Protein AF-A0A916EG35-F1 (afdb_monomer)

Organism: NCBI:txid588596

Structure (mmCIF, N/CA/C/O backbone):
data_AF-A0A916EG35-F1
#
_entry.id   AF-A0A916EG35-F1
#
loop_
_atom_site.group_PDB
_atom_site.id
_atom_site.type_symbol
_atom_site.label_atom_id
_atom_site.label_alt_id
_atom_site.label_comp_id
_atom_site.label_asym_id
_atom_site.label_entity_id
_atom_site.label_seq_id
_atom_site.pdbx_PDB_ins_code
_atom_site.Cartn_x
_atom_site.Cartn_y
_atom_site.Cartn_z
_atom_site.occupancy
_atom_site.B_iso_or_equiv
_atom_site.auth_seq_id
_atom_site.auth_comp_id
_atom_site.auth_asym_id
_atom_site.auth_atom_id
_atom_site.pdbx_PDB_model_num
ATOM 1 N N . MET A 1 1 ? -7.681 -18.665 -16.371 1.00 57.69 1 MET A N 1
ATOM 2 C CA . MET A 1 1 ? -7.381 -17.432 -15.611 1.00 57.69 1 MET A CA 1
ATOM 3 C C . MET A 1 1 ? -6.174 -17.702 -14.728 1.00 57.69 1 MET A C 1
ATOM 5 O O . MET A 1 1 ? -6.196 -18.692 -14.006 1.00 57.69 1 MET A O 1
ATOM 9 N N . LYS A 1 2 ? -5.114 -16.894 -14.824 1.00 66.50 2 LYS A N 1
ATOM 10 C CA . LYS A 1 2 ? -3.965 -16.971 -13.906 1.00 66.50 2 LYS A CA 1
ATOM 11 C C . LYS A 1 2 ? -3.986 -15.749 -12.989 1.00 66.50 2 LYS A C 1
ATOM 13 O O . LYS A 1 2 ? -4.210 -14.638 -13.467 1.00 66.50 2 LYS A O 1
ATOM 18 N N . ILE A 1 3 ? -3.797 -15.979 -11.693 1.00 61.78 3 ILE A N 1
ATOM 19 C CA . ILE A 1 3 ? -3.806 -14.949 -10.649 1.00 61.78 3 ILE A CA 1
ATOM 20 C C . ILE A 1 3 ? -2.442 -14.976 -9.973 1.00 61.78 3 ILE A C 1
ATOM 22 O O . ILE A 1 3 ? -1.968 -16.046 -9.590 1.00 61.78 3 ILE A O 1
ATOM 26 N N . TYR A 1 4 ? -1.830 -13.806 -9.826 1.00 65.25 4 TYR A N 1
ATOM 27 C CA . TYR A 1 4 ? -0.558 -13.640 -9.134 1.00 65.25 4 TYR A CA 1
ATOM 28 C C . TYR A 1 4 ? -0.726 -12.621 -8.006 1.00 65.25 4 TYR A C 1
ATOM 30 O O . TYR A 1 4 ? -1.366 -11.582 -8.180 1.00 65.25 4 TYR A O 1
ATOM 38 N N . THR A 1 5 ? -0.143 -12.916 -6.849 1.00 52.75 5 THR A N 1
ATOM 39 C CA . THR A 1 5 ? -0.113 -12.021 -5.685 1.00 52.75 5 THR A CA 1
ATOM 40 C C . THR A 1 5 ? 1.337 -11.658 -5.380 1.00 52.75 5 THR A C 1
ATOM 42 O O . THR A 1 5 ? 2.175 -12.553 -5.263 1.00 52.75 5 THR A O 1
ATOM 45 N N . SER A 1 6 ? 1.640 -10.361 -5.277 1.00 53.41 6 SER A N 1
ATOM 46 C CA . SER A 1 6 ? 2.985 -9.867 -4.932 1.00 53.41 6 SER A CA 1
ATOM 47 C C . SER A 1 6 ? 3.280 -10.023 -3.429 1.00 53.41 6 SER A C 1
ATOM 49 O O . SER A 1 6 ? 2.430 -10.512 -2.678 1.00 53.41 6 SER A O 1
ATOM 51 N N . ILE A 1 7 ? 4.486 -9.617 -3.000 1.00 46.72 7 ILE A N 1
ATOM 52 C CA . ILE A 1 7 ? 5.030 -9.672 -1.627 1.00 46.72 7 ILE A CA 1
ATOM 53 C C . ILE A 1 7 ? 3.910 -9.460 -0.599 1.00 46.72 7 ILE A C 1
ATOM 55 O O . ILE A 1 7 ? 3.372 -8.366 -0.475 1.00 46.72 7 ILE A O 1
ATOM 59 N N . LYS A 1 8 ? 3.528 -10.554 0.071 1.00 55.31 8 LYS A N 1
ATOM 60 C CA . LYS A 1 8 ? 2.465 -10.658 1.086 1.00 55.31 8 LYS A CA 1
ATOM 61 C C . LYS A 1 8 ? 1.311 -9.652 0.926 1.00 55.31 8 LYS A C 1
ATOM 63 O O . LYS A 1 8 ? 1.018 -8.888 1.836 1.00 55.31 8 LYS A O 1
ATOM 68 N N . GLY A 1 9 ? 0.630 -9.699 -0.218 1.00 58.09 9 GLY A N 1
ATOM 69 C CA . GLY A 1 9 ? -0.731 -9.170 -0.336 1.00 58.09 9 GLY A CA 1
ATOM 70 C C . GLY A 1 9 ? -0.871 -7.695 -0.700 1.00 58.09 9 GLY A C 1
ATOM 71 O O . GLY A 1 9 ? -2.001 -7.243 -0.746 1.00 58.09 9 GLY A O 1
ATOM 72 N N . ILE A 1 10 ? 0.208 -6.971 -1.024 1.00 67.81 10 ILE A N 1
ATOM 73 C CA . ILE A 1 10 ? 0.158 -5.530 -1.375 1.00 67.81 10 ILE A CA 1
ATOM 74 C C . ILE A 1 10 ? -0.256 -5.221 -2.825 1.00 67.81 10 ILE A C 1
ATOM 76 O O . ILE A 1 10 ? -0.218 -4.065 -3.242 1.00 67.81 10 ILE A O 1
ATOM 80 N N . SER A 1 11 ? -0.505 -6.247 -3.644 1.00 71.56 11 SER A N 1
ATOM 81 C CA . SER A 1 11 ? -1.072 -6.109 -4.994 1.00 71.56 11 SER A CA 1
ATOM 82 C C . SER A 1 11 ? -1.574 -7.436 -5.549 1.00 71.56 11 SER A C 1
ATOM 84 O O . SER A 1 11 ? -0.988 -8.501 -5.311 1.00 71.56 11 SER A O 1
ATOM 86 N N . LYS A 1 12 ? -2.662 -7.354 -6.323 1.00 82.44 12 LYS A N 1
ATOM 87 C CA . LYS A 1 12 ? -3.259 -8.466 -7.068 1.00 82.44 12 LYS A CA 1
ATOM 88 C C . LYS A 1 12 ? -3.131 -8.204 -8.567 1.00 82.44 12 LYS A C 1
ATOM 90 O O . LYS A 1 12 ? -3.538 -7.143 -9.044 1.00 82.44 12 LYS A O 1
ATOM 95 N N . LEU A 1 13 ? -2.597 -9.184 -9.295 1.00 83.44 13 LEU A N 1
ATOM 96 C CA . LEU A 1 13 ? -2.467 -9.163 -10.750 1.00 83.44 13 LEU A CA 1
ATOM 97 C C . LEU A 1 13 ? -3.320 -10.276 -11.376 1.00 83.44 13 LEU A C 1
ATOM 99 O O . LEU A 1 13 ? -3.251 -11.435 -10.954 1.00 83.44 13 LEU A O 1
ATOM 103 N N . GLU A 1 14 ? -4.097 -9.937 -12.401 1.00 87.94 14 GLU A N 1
ATOM 104 C CA . GLU A 1 14 ? -4.940 -10.865 -13.155 1.00 87.94 14 GLU A CA 1
ATOM 105 C C . GLU A 1 14 ? -4.658 -10.779 -14.654 1.00 87.94 14 GLU A C 1
ATOM 107 O O . GLU A 1 14 ? -4.503 -9.692 -15.216 1.00 87.94 14 GLU A O 1
ATOM 112 N N . TRP A 1 15 ? -4.647 -11.949 -15.297 1.00 87.25 15 TRP A N 1
ATOM 113 C CA . TRP A 1 15 ? -4.583 -12.074 -16.752 1.00 87.25 15 TRP A CA 1
ATOM 114 C C . TR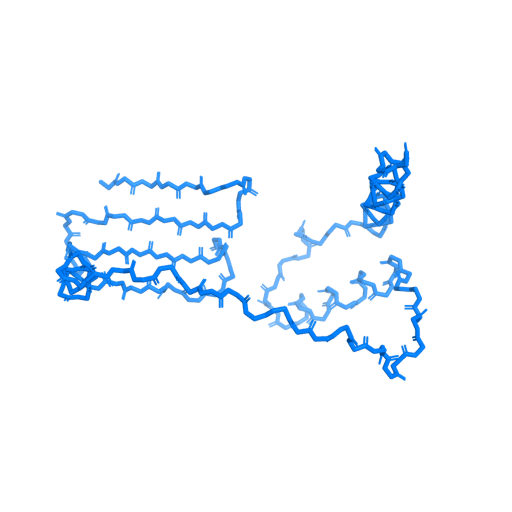P A 1 15 ? -5.759 -12.917 -17.266 1.00 87.25 15 TRP A C 1
ATOM 116 O O . TRP A 1 15 ? -5.703 -14.158 -17.234 1.00 87.25 15 TRP A O 1
ATOM 126 N N . PRO A 1 16 ? -6.865 -12.276 -17.676 1.00 84.94 16 PRO A N 1
ATOM 127 C CA . PRO A 1 16 ? -7.982 -12.951 -18.321 1.00 84.94 16 PRO A CA 1
ATOM 128 C C . PRO A 1 16 ? -7.560 -13.460 -19.705 1.00 84.94 16 PRO A C 1
ATOM 130 O O . PRO A 1 16 ? -6.775 -12.822 -20.398 1.00 84.94 16 PRO A O 1
ATOM 133 N N . CYS A 1 17 ? -8.073 -14.625 -20.098 1.00 80.38 17 CYS A N 1
ATOM 134 C CA . CYS A 1 17 ? -7.853 -15.195 -21.438 1.00 80.38 17 CYS A CA 1
ATOM 135 C C . CYS A 1 17 ? -9.163 -15.313 -22.236 1.00 80.38 17 CYS A C 1
ATOM 137 O O . CYS A 1 17 ? -9.196 -15.973 -23.269 1.00 80.38 17 CYS A O 1
ATOM 139 N N . GLN A 1 18 ? -10.265 -14.814 -21.664 1.00 80.69 18 GLN A N 1
ATOM 140 C CA . GLN A 1 18 ? -11.633 -14.887 -22.173 1.00 80.69 18 GLN A CA 1
ATOM 141 C C . GLN A 1 18 ? -12.445 -13.736 -21.550 1.00 80.69 18 GLN A C 1
ATOM 143 O O . GLN A 1 18 ? -12.169 -13.338 -20.414 1.00 80.69 18 GLN A O 1
ATOM 148 N N . GLY A 1 19 ? -13.465 -13.247 -22.262 1.00 85.75 19 GLY A N 1
ATOM 149 C CA . GLY A 1 19 ? -14.354 -12.167 -21.811 1.00 85.75 19 GLY A CA 1
ATOM 150 C C . GLY A 1 19 ? -13.924 -10.771 -22.276 1.00 85.75 19 GLY A C 1
ATOM 151 O O . GLY A 1 19 ? -13.039 -10.633 -23.113 1.00 85.75 19 GLY A O 1
ATOM 152 N N . GLU A 1 20 ? -14.558 -9.728 -21.732 1.00 86.62 20 GLU A N 1
ATOM 153 C CA . GLU A 1 20 ? -14.345 -8.321 -22.132 1.00 86.62 20 GLU A CA 1
ATOM 154 C C . GLU A 1 20 ? -12.903 -7.827 -21.910 1.00 86.62 20 GLU A C 1
ATOM 156 O O . GLU A 1 20 ? -12.418 -6.954 -22.622 1.00 86.62 20 GLU A O 1
ATOM 161 N N . TYR A 1 21 ? -12.191 -8.429 -20.955 1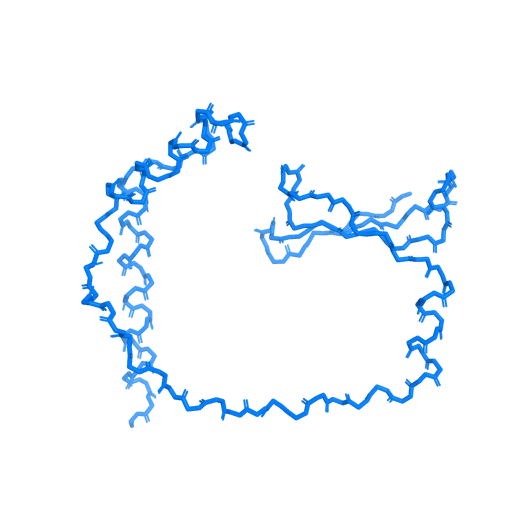.00 85.94 21 TYR A N 1
ATOM 162 C CA . TYR A 1 21 ? -10.804 -8.099 -20.623 1.00 85.94 21 TYR A CA 1
ATOM 163 C C . TYR A 1 21 ? -9.792 -9.099 -21.201 1.00 85.94 21 TYR A C 1
ATOM 165 O O . TYR A 1 21 ? -8.672 -9.204 -20.693 1.00 85.94 21 TYR A O 1
ATOM 173 N N . ASP A 1 22 ? -10.170 -9.868 -22.226 1.00 86.19 22 ASP A N 1
ATOM 174 C CA . ASP A 1 22 ? -9.227 -10.748 -22.915 1.00 86.19 22 ASP A CA 1
ATOM 175 C C . ASP A 1 22 ? -8.046 -9.947 -23.493 1.00 86.19 22 ASP A C 1
ATOM 177 O O . ASP A 1 22 ? -8.216 -8.904 -24.126 1.00 86.19 22 ASP A O 1
ATOM 181 N N . GLY A 1 23 ? -6.826 -10.407 -23.215 1.00 83.06 23 GLY A N 1
ATOM 182 C CA . GLY A 1 23 ? -5.600 -9.707 -23.604 1.00 83.06 23 GLY A CA 1
ATOM 183 C C . GLY A 1 23 ? -5.270 -8.452 -22.780 1.00 83.06 23 GLY A C 1
ATOM 184 O O . GLY A 1 23 ? -4.370 -7.701 -23.170 1.00 83.06 23 GLY A O 1
ATOM 185 N N . TYR A 1 24 ? -5.950 -8.203 -21.657 1.00 87.56 24 TYR A N 1
ATOM 186 C CA . TYR A 1 24 ? -5.596 -7.130 -20.722 1.00 87.56 24 TYR A CA 1
ATOM 187 C C . TYR A 1 24 ? -4.760 -7.649 -19.549 1.00 87.56 24 TYR A C 1
ATOM 189 O O . TYR A 1 24 ? -4.974 -8.750 -19.041 1.00 87.56 24 TYR A O 1
ATOM 197 N N . ILE A 1 25 ? -3.853 -6.802 -19.059 1.00 87.81 25 ILE A N 1
ATOM 198 C CA . ILE A 1 25 ? -3.251 -6.953 -17.729 1.00 87.81 25 ILE A CA 1
ATOM 199 C C . ILE A 1 25 ? -4.123 -6.181 -16.759 1.00 87.81 25 ILE A C 1
ATOM 201 O O . ILE A 1 25 ? -4.339 -4.986 -16.957 1.00 87.81 25 ILE A O 1
ATOM 205 N N . ARG A 1 26 ? -4.600 -6.823 -15.700 1.00 88.19 26 ARG A N 1
ATOM 206 C CA . ARG A 1 26 ? -5.357 -6.137 -14.654 1.00 88.19 26 ARG A CA 1
ATOM 207 C C . ARG A 1 26 ? -4.531 -6.125 -13.381 1.00 88.19 26 ARG A C 1
ATOM 209 O O . ARG A 1 26 ? -4.058 -7.174 -12.946 1.00 88.19 26 ARG A O 1
ATOM 216 N N . ALA A 1 27 ? -4.344 -4.954 -12.788 1.00 88.25 27 ALA A N 1
ATOM 217 C CA . ALA A 1 27 ? -3.610 -4.791 -11.538 1.00 88.25 27 ALA A CA 1
ATOM 218 C C . ALA A 1 27 ? -4.424 -3.970 -10.541 1.00 88.25 27 ALA A C 1
ATOM 220 O O . ALA A 1 27 ? -5.080 -3.000 -10.922 1.00 88.25 27 ALA A O 1
ATOM 221 N N . ARG A 1 28 ? -4.354 -4.326 -9.259 1.00 84.50 28 ARG A N 1
ATOM 222 C CA . ARG A 1 28 ? -4.919 -3.513 -8.174 1.00 84.50 28 ARG A CA 1
ATOM 223 C C . ARG A 1 28 ? -4.064 -3.570 -6.903 1.00 84.50 28 ARG A C 1
ATOM 225 O O . ARG A 1 28 ? -3.407 -4.594 -6.693 1.00 84.50 28 ARG A O 1
ATOM 232 N N . PRO A 1 29 ? -4.087 -2.520 -6.059 1.00 75.81 29 PRO A N 1
ATOM 233 C CA . PRO A 1 29 ? -3.308 -2.457 -4.821 1.00 75.81 29 PRO A CA 1
ATOM 234 C C . PRO A 1 29 ? -3.745 -3.486 -3.772 1.00 75.81 29 PRO A C 1
ATOM 236 O O . PRO A 1 29 ? -2.926 -4.260 -3.319 1.00 75.81 29 PRO A O 1
ATOM 239 N N . LEU A 1 30 ? -5.023 -3.591 -3.403 1.00 74.81 30 LEU A N 1
ATOM 240 C CA . LEU A 1 30 ? -5.496 -4.658 -2.497 1.00 74.81 30 LEU A CA 1
ATOM 241 C C . LEU A 1 30 ? -6.846 -5.177 -2.979 1.00 74.81 30 LEU A C 1
ATOM 243 O O . LEU A 1 30 ? -7.559 -4.454 -3.667 1.00 74.81 30 LEU A O 1
ATOM 247 N N . THR A 1 31 ? -7.232 -6.399 -2.597 1.00 65.12 31 THR A N 1
ATOM 248 C CA . THR A 1 31 ? -8.511 -7.042 -2.983 1.00 65.12 31 THR A CA 1
ATOM 249 C C . THR A 1 31 ? -9.763 -6.259 -2.549 1.00 65.12 31 THR A C 1
ATOM 251 O O . THR A 1 31 ? -10.836 -6.486 -3.112 1.00 65.12 31 THR A O 1
ATOM 254 N N . HIS A 1 32 ? -9.603 -5.254 -1.683 1.00 69.25 32 HIS A N 1
ATOM 255 C CA . HIS A 1 32 ? -10.656 -4.321 -1.261 1.00 69.25 32 HIS A CA 1
ATOM 256 C C . HIS A 1 32 ? -10.284 -2.836 -1.430 1.00 69.25 32 HIS A C 1
ATOM 258 O O . HIS A 1 32 ? -11.138 -1.983 -1.264 1.00 69.25 32 HIS A O 1
ATOM 264 N N . PHE A 1 33 ? -9.051 -2.515 -1.847 1.00 66.25 33 PHE A N 1
ATOM 265 C CA . PHE A 1 33 ? -8.578 -1.130 -1.960 1.00 66.25 33 PHE A CA 1
ATOM 266 C C . PHE A 1 33 ? -8.236 -0.760 -3.405 1.00 66.25 33 PHE A C 1
ATOM 268 O O . PHE A 1 33 ? -7.408 -1.423 -4.043 1.00 66.25 33 PHE A O 1
ATOM 275 N N . GLY A 1 34 ? -8.848 0.323 -3.887 1.00 71.06 34 GLY A N 1
ATOM 276 C CA . GLY A 1 34 ? -8.638 0.887 -5.219 1.00 71.06 34 GLY A CA 1
ATOM 277 C C . 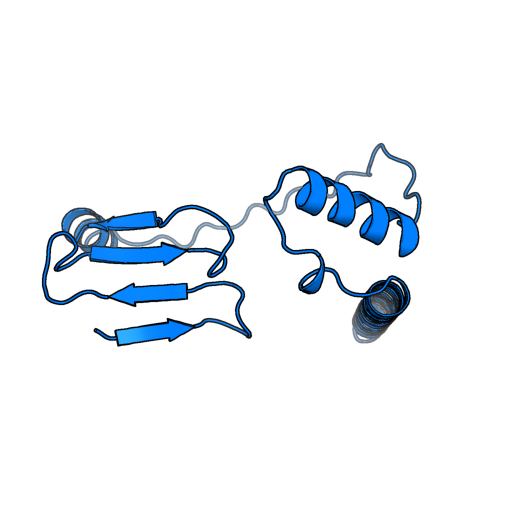GLY A 1 34 ? -9.307 0.111 -6.359 1.00 71.06 34 GLY A C 1
ATOM 278 O O . GLY A 1 34 ? -9.550 -1.098 -6.280 1.00 71.06 34 GLY A O 1
ATOM 279 N N . GLU A 1 35 ? -9.587 0.826 -7.449 1.00 84.38 35 GLU A N 1
ATOM 280 C CA . GLU A 1 35 ? -10.120 0.245 -8.682 1.00 84.38 35 GLU A CA 1
ATOM 281 C C . GLU A 1 35 ? -9.063 -0.569 -9.449 1.00 84.38 35 GLU A C 1
ATOM 283 O O . GLU A 1 35 ? -7.848 -0.432 -9.264 1.00 84.38 35 GLU A O 1
ATOM 288 N N . TRP A 1 36 ? -9.536 -1.438 -10.344 1.00 86.94 36 TRP A N 1
ATOM 289 C CA . TRP A 1 36 ? -8.666 -2.167 -11.261 1.00 86.94 36 TRP A CA 1
ATOM 290 C C . TRP A 1 36 ? -8.057 -1.225 -12.298 1.00 86.94 36 TRP A C 1
ATOM 292 O O . TRP A 1 36 ? -8.764 -0.627 -13.104 1.00 86.94 36 TRP A O 1
ATOM 302 N N . ASN A 1 37 ? -6.730 -1.197 -12.358 1.00 87.12 37 ASN A N 1
ATOM 303 C CA . ASN A 1 37 ? -6.013 -0.617 -13.483 1.00 87.12 37 ASN A CA 1
ATOM 304 C C . ASN A 1 37 ? -5.931 -1.665 -14.596 1.00 87.12 37 ASN A C 1
ATOM 306 O O . ASN A 1 37 ? -5.345 -2.734 -14.404 1.00 87.12 37 ASN A O 1
ATOM 310 N N . ASN A 1 38 ? -6.535 -1.365 -15.747 1.00 89.62 38 ASN A N 1
ATOM 311 C CA . ASN A 1 38 ? -6.582 -2.267 -16.896 1.00 89.62 38 ASN A CA 1
ATOM 312 C C . ASN A 1 38 ? -5.622 -1.772 -17.987 1.00 89.62 38 ASN A C 1
ATOM 314 O O . ASN A 1 38 ? -5.822 -0.710 -18.574 1.00 89.62 38 ASN A O 1
ATOM 318 N N . PHE A 1 39 ? -4.602 -2.563 -18.300 1.00 85.81 39 PHE A N 1
ATOM 319 C CA . PHE A 1 39 ? -3.634 -2.280 -19.355 1.00 85.81 39 PHE A CA 1
ATOM 320 C C . PHE A 1 39 ? -3.976 -3.111 -20.590 1.00 85.81 39 PHE A C 1
ATOM 322 O O . PHE A 1 39 ? -3.854 -4.336 -20.570 1.00 85.81 39 PHE A O 1
ATOM 329 N N . SER A 1 40 ? -4.411 -2.460 -21.671 1.00 84.31 40 SER A N 1
ATOM 330 C CA . SER A 1 40 ? -4.694 -3.157 -22.931 1.00 84.31 40 SER A CA 1
ATOM 331 C C . SER A 1 40 ? -3.411 -3.675 -23.582 1.00 84.31 40 SER A C 1
ATOM 333 O O . SER A 1 40 ? -2.343 -3.066 -23.465 1.00 84.31 40 SER A O 1
ATOM 335 N N . SER A 1 41 ? -3.533 -4.740 -24.377 1.00 77.31 41 SER A N 1
ATOM 336 C CA . SER A 1 41 ? -2.434 -5.248 -25.210 1.00 77.31 41 SER A CA 1
ATOM 337 C C . SER A 1 41 ? -1.759 -4.147 -26.041 1.00 77.31 41 SER A C 1
ATOM 339 O O . SER A 1 41 ? -0.536 -4.103 -26.128 1.00 77.31 41 SER A O 1
ATOM 341 N N . SER A 1 42 ? -2.520 -3.191 -26.586 1.00 76.94 42 SER A N 1
ATOM 342 C CA . SER A 1 42 ? -1.969 -2.071 -27.364 1.00 76.94 42 SER A CA 1
ATOM 343 C C . SER A 1 42 ? -1.098 -1.105 -26.548 1.00 76.94 42 SER A C 1
ATOM 345 O O . SER A 1 42 ? -0.186 -0.501 -27.112 1.00 76.94 42 SER A O 1
ATOM 347 N N . HIS A 1 43 ? -1.327 -0.964 -25.239 1.00 72.94 43 HIS A N 1
ATOM 348 C CA . HIS A 1 43 ? -0.450 -0.201 -24.345 1.00 72.94 43 HIS A CA 1
ATOM 349 C C . HIS A 1 43 ? 0.817 -0.986 -23.996 1.00 72.94 43 HIS A C 1
ATOM 351 O O . HIS A 1 43 ? 1.912 -0.427 -24.022 1.00 72.94 43 HIS A O 1
ATOM 357 N N . VAL A 1 44 ? 0.689 -2.289 -23.739 1.00 70.69 44 VAL A N 1
ATOM 358 C CA . VAL A 1 44 ? 1.819 -3.157 -23.365 1.00 70.69 44 VAL A CA 1
ATOM 359 C C . VAL A 1 44 ? 2.788 -3.347 -24.533 1.00 70.69 44 VAL A C 1
ATOM 361 O O . VAL A 1 44 ? 4.001 -3.251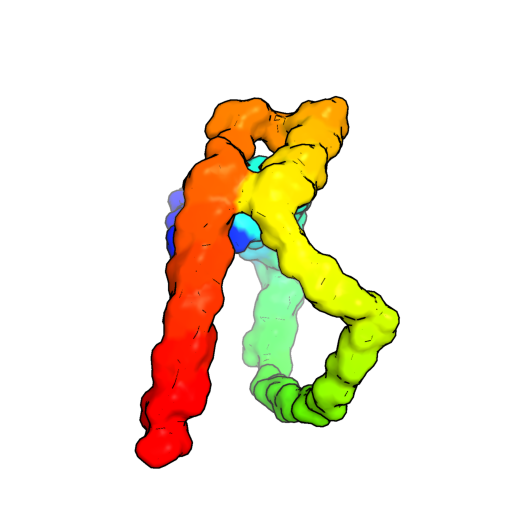 -24.359 1.00 70.69 44 VAL A O 1
ATOM 364 N N . VAL A 1 45 ? 2.268 -3.534 -25.748 1.00 72.12 45 VAL A N 1
ATOM 365 C CA . VAL A 1 45 ? 3.081 -3.675 -26.968 1.00 72.12 45 VAL A CA 1
ATOM 366 C C . VAL A 1 45 ? 3.925 -2.423 -27.228 1.00 72.12 45 VAL A C 1
ATOM 368 O O . VAL A 1 45 ? 5.071 -2.527 -27.666 1.00 72.12 45 VAL A O 1
ATOM 371 N N . LYS A 1 46 ? 3.408 -1.229 -26.912 1.00 73.56 46 LYS A N 1
ATOM 372 C CA . LYS A 1 46 ? 4.182 0.018 -27.019 1.00 73.56 46 LYS A CA 1
ATOM 373 C C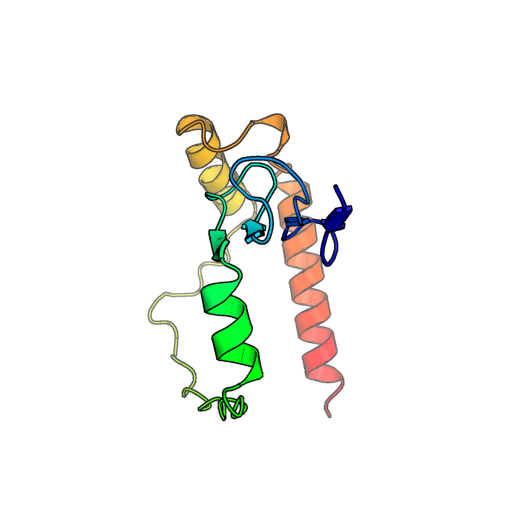 . LYS A 1 46 ? 5.366 0.045 -26.050 1.00 73.56 46 LYS A C 1
ATOM 375 O O . LYS A 1 46 ? 6.414 0.562 -26.423 1.00 73.56 46 LYS A O 1
ATOM 380 N N . LEU A 1 47 ? 5.240 -0.539 -24.855 1.00 69.69 47 LEU A N 1
ATOM 381 C CA . LEU A 1 47 ? 6.340 -0.621 -23.886 1.00 69.69 47 LEU A CA 1
ATOM 382 C C . LEU A 1 47 ? 7.477 -1.524 -24.376 1.00 69.69 47 LEU A C 1
ATOM 384 O O . LEU A 1 47 ? 8.634 -1.195 -24.153 1.00 69.69 47 LEU A O 1
ATOM 388 N N . TRP A 1 48 ? 7.165 -2.619 -25.078 1.00 65.81 48 TRP A N 1
ATOM 389 C CA . TRP A 1 48 ? 8.180 -3.550 -25.596 1.00 65.81 48 TRP A CA 1
ATOM 390 C C . TRP A 1 48 ? 8.984 -2.986 -26.768 1.00 65.81 48 TRP A C 1
ATOM 392 O O . TRP A 1 48 ? 10.176 -3.249 -26.895 1.00 65.81 48 TRP A O 1
ATOM 402 N N . ASN A 1 49 ? 8.327 -2.199 -27.621 1.00 72.00 49 ASN A N 1
ATOM 403 C CA . ASN A 1 49 ? 8.960 -1.592 -28.794 1.00 72.00 49 ASN A CA 1
ATOM 404 C C . ASN A 1 49 ? 9.677 -0.273 -28.475 1.00 72.00 49 ASN A C 1
ATOM 406 O O . ASN A 1 49 ? 10.389 0.266 -29.320 1.00 72.00 49 ASN A O 1
ATOM 410 N N . THR A 1 50 ? 9.488 0.259 -27.267 1.00 73.25 50 THR A N 1
ATOM 411 C CA . THR A 1 50 ? 10.173 1.465 -26.807 1.00 73.25 50 THR A CA 1
ATOM 412 C C . THR A 1 50 ? 11.395 1.047 -26.004 1.00 73.25 50 THR A C 1
ATOM 414 O O . THR A 1 50 ? 11.282 0.259 -25.071 1.00 73.25 50 THR A O 1
ATOM 417 N N . SER A 1 51 ? 12.575 1.587 -26.318 1.00 66.56 51 SER A N 1
ATOM 418 C CA . SER A 1 51 ? 13.743 1.415 -25.450 1.00 66.56 51 SER A CA 1
ATOM 419 C C . SER A 1 51 ? 13.445 2.029 -24.081 1.00 66.56 51 SER A C 1
ATOM 421 O O . SER A 1 51 ? 13.486 3.250 -23.917 1.00 66.56 51 SER A O 1
ATOM 423 N N . LEU A 1 52 ? 13.110 1.182 -23.106 1.00 66.81 52 LEU A N 1
ATOM 424 C CA . LEU A 1 52 ? 12.851 1.577 -21.727 1.00 66.81 52 LEU A CA 1
ATOM 425 C C . LEU A 1 52 ? 14.155 2.109 -21.135 1.00 66.81 52 LEU A C 1
ATOM 427 O O . LEU A 1 52 ? 15.020 1.351 -20.698 1.00 66.81 52 LEU A O 1
ATOM 431 N N . ARG A 1 53 ? 14.333 3.431 -21.155 1.00 69.25 53 ARG A N 1
ATOM 432 C CA . ARG A 1 53 ? 15.416 4.048 -20.398 1.00 69.25 53 ARG A CA 1
ATOM 433 C C . ARG A 1 53 ? 15.057 3.944 -18.928 1.00 69.25 53 ARG A C 1
ATOM 435 O O . ARG A 1 53 ? 14.008 4.434 -18.518 1.00 69.25 53 ARG A O 1
ATOM 442 N N . GLN A 1 54 ? 15.930 3.306 -18.153 1.00 65.81 54 GLN A N 1
ATOM 443 C CA . GLN A 1 54 ? 15.858 3.373 -16.702 1.00 65.81 54 GLN A CA 1
ATOM 444 C C . GLN A 1 54 ? 15.832 4.860 -16.322 1.00 65.81 54 GLN A C 1
ATOM 446 O O . GLN A 1 54 ? 16.762 5.582 -16.702 1.00 65.81 54 GLN A O 1
ATOM 451 N N . PRO A 1 55 ? 14.780 5.351 -15.641 1.00 64.31 55 PRO A N 1
ATOM 452 C CA . PRO A 1 55 ? 14.807 6.712 -15.143 1.00 64.31 55 PRO A CA 1
ATOM 453 C C . PRO A 1 55 ? 15.997 6.802 -14.194 1.00 64.31 55 PRO A C 1
ATOM 455 O O . PRO A 1 55 ? 16.127 5.974 -13.294 1.00 64.31 55 PRO A O 1
ATOM 458 N N . GLN A 1 56 ? 16.893 7.762 -14.417 1.00 73.19 56 GLN A N 1
ATOM 459 C CA . GLN A 1 56 ? 17.877 8.097 -13.399 1.00 73.19 56 GLN A CA 1
ATOM 460 C C . GLN A 1 56 ? 17.109 8.795 -12.278 1.00 73.19 56 GLN A C 1
ATOM 462 O O . GLN A 1 56 ? 16.598 9.896 -12.508 1.00 73.19 56 GLN A O 1
ATOM 467 N N . PRO A 1 57 ? 16.947 8.166 -11.101 1.00 64.12 57 PRO A N 1
ATOM 468 C CA . PRO A 1 57 ? 16.269 8.826 -10.005 1.00 64.12 57 PRO A CA 1
ATOM 469 C C . PRO A 1 57 ? 17.089 10.059 -9.635 1.00 64.12 57 PRO A C 1
ATOM 471 O O . PRO A 1 57 ? 18.276 9.965 -9.326 1.00 64.12 57 PRO A O 1
ATOM 474 N N . SER A 1 58 ? 16.469 11.232 -9.704 1.00 74.38 58 SER A N 1
ATOM 475 C CA . SER A 1 58 ? 17.061 12.421 -9.108 1.00 74.38 58 SER A CA 1
ATOM 476 C C . SER A 1 58 ? 16.936 12.272 -7.599 1.00 74.38 58 SER A C 1
ATOM 478 O O . SER A 1 58 ? 15.829 12.118 -7.084 1.00 74.38 58 SER A O 1
ATOM 480 N N . ILE A 1 59 ? 18.066 12.277 -6.895 1.00 68.25 59 ILE A N 1
ATOM 481 C CA . ILE A 1 59 ? 18.068 12.347 -5.435 1.00 68.25 59 ILE A CA 1
ATOM 482 C C . ILE A 1 59 ? 17.477 13.712 -5.078 1.00 68.25 59 ILE A C 1
ATOM 484 O O . ILE A 1 59 ? 18.106 14.743 -5.312 1.00 68.25 59 ILE A O 1
ATOM 488 N N . SER A 1 60 ? 16.247 13.735 -4.567 1.00 67.69 60 SER A N 1
ATOM 489 C CA . SER A 1 60 ? 15.689 14.952 -3.986 1.00 67.69 60 SER A CA 1
ATOM 490 C C . SER A 1 60 ? 16.472 15.291 -2.722 1.00 67.69 60 SER A C 1
ATOM 492 O O . SER A 1 60 ? 16.811 14.397 -1.943 1.00 67.69 60 SER A O 1
ATOM 494 N N . GLN A 1 61 ? 16.741 16.574 -2.487 1.00 71.75 61 GLN A N 1
ATOM 495 C CA . GLN A 1 61 ? 17.233 17.004 -1.182 1.00 71.75 61 GLN A CA 1
ATOM 496 C C . GLN A 1 61 ? 16.211 16.622 -0.108 1.00 71.75 61 GLN A C 1
ATOM 498 O O . GLN A 1 61 ? 15.003 16.715 -0.331 1.00 71.75 61 GLN A O 1
ATOM 503 N N . TYR A 1 62 ? 16.701 16.160 1.041 1.00 56.59 62 TYR A N 1
ATOM 504 C CA . TYR A 1 62 ? 15.845 15.863 2.178 1.00 56.59 62 TYR A CA 1
ATOM 505 C C . TYR A 1 62 ? 15.105 17.143 2.576 1.00 56.59 62 TYR A C 1
ATOM 507 O O . TYR A 1 62 ? 15.705 18.203 2.747 1.00 56.59 62 TYR A O 1
ATOM 515 N N . THR A 1 63 ? 13.787 17.062 2.700 1.00 63.19 63 THR A N 1
ATOM 516 C CA . THR A 1 63 ? 13.012 18.155 3.277 1.00 63.19 63 THR A CA 1
ATOM 517 C C . THR A 1 63 ? 13.106 18.027 4.789 1.00 63.19 63 THR A C 1
ATOM 519 O O . THR A 1 63 ? 12.861 16.951 5.336 1.00 63.19 63 THR A O 1
ATOM 522 N N . THR A 1 64 ? 13.468 19.103 5.485 1.00 57.28 64 THR A N 1
ATOM 523 C CA . THR A 1 64 ? 13.199 19.193 6.921 1.00 57.28 64 THR A CA 1
ATOM 524 C C . THR A 1 64 ? 11.685 19.279 7.089 1.00 57.28 64 THR A C 1
ATOM 526 O O . THR A 1 64 ? 11.093 20.232 6.584 1.00 57.28 64 THR A O 1
ATOM 529 N N . PRO A 1 65 ? 11.039 18.298 7.732 1.00 54.06 65 PRO A N 1
ATOM 530 C CA . PRO A 1 65 ? 9.597 18.323 7.918 1.00 54.06 65 PRO A CA 1
ATOM 531 C C . PRO A 1 65 ? 9.225 19.568 8.725 1.00 54.06 65 PRO A C 1
ATOM 533 O O . PRO A 1 65 ? 9.730 19.772 9.826 1.00 54.06 65 PRO A O 1
ATOM 536 N N . GLU A 1 66 ? 8.358 20.411 8.163 1.00 61.72 66 GLU A N 1
ATOM 537 C CA . GLU A 1 66 ? 7.853 21.616 8.840 1.00 61.72 66 GLU A CA 1
ATOM 538 C C . GLU A 1 66 ? 6.964 21.268 10.044 1.00 61.72 66 GLU A C 1
ATOM 540 O O . GLU A 1 66 ? 6.737 22.087 10.933 1.00 61.72 66 GLU A O 1
ATOM 545 N N . THR A 1 67 ? 6.486 20.026 10.110 1.00 57.00 67 THR A N 1
ATOM 546 C CA . THR A 1 67 ? 5.715 19.500 11.228 1.00 57.00 67 THR A CA 1
ATOM 547 C C . THR A 1 67 ? 6.648 18.941 12.296 1.00 57.00 67 THR A C 1
ATOM 549 O O . THR A 1 67 ? 7.443 18.040 12.022 1.00 57.00 67 THR A O 1
ATOM 552 N N . HIS A 1 68 ? 6.503 19.413 13.538 1.00 51.09 68 HIS A N 1
ATOM 553 C CA . HIS A 1 68 ? 7.045 18.720 14.706 1.00 51.09 68 HIS A CA 1
ATOM 554 C C . HIS A 1 68 ? 6.624 17.248 14.623 1.00 51.09 68 HIS A C 1
ATOM 556 O O . HIS A 1 68 ? 5.424 16.976 14.533 1.00 51.09 68 HIS A O 1
ATOM 562 N N . TRP A 1 69 ? 7.593 16.322 14.598 1.00 54.84 69 TRP A N 1
ATOM 563 C CA . TRP A 1 69 ? 7.339 14.880 14.604 1.00 54.84 69 TRP A CA 1
ATOM 564 C C . TRP A 1 69 ? 6.637 14.509 15.905 1.00 54.84 69 TRP A C 1
ATOM 566 O O . TRP A 1 69 ? 7.247 14.061 16.875 1.00 54.84 69 TRP A O 1
ATOM 576 N N . THR A 1 70 ? 5.328 14.712 15.925 1.00 53.75 70 THR A N 1
ATOM 577 C CA . THR A 1 70 ? 4.463 14.146 16.937 1.00 53.75 70 THR A CA 1
ATOM 578 C C . THR A 1 70 ? 4.506 12.664 16.639 1.00 53.75 70 THR A C 1
ATOM 580 O O . THR A 1 70 ? 3.954 12.229 15.630 1.00 53.75 70 THR A O 1
ATOM 583 N N . MET A 1 71 ? 5.270 11.905 17.429 1.00 57.69 71 MET A N 1
ATOM 584 C CA . MET A 1 71 ? 5.275 10.451 17.326 1.00 57.69 71 MET A CA 1
ATOM 585 C C . MET A 1 71 ? 3.816 10.015 17.284 1.00 57.69 71 MET A C 1
ATOM 587 O O . MET A 1 71 ? 3.091 10.249 18.251 1.00 57.69 71 MET A O 1
ATOM 591 N N . MET A 1 72 ? 3.371 9.463 16.153 1.00 63.22 72 MET A N 1
ATOM 592 C CA . MET A 1 72 ? 2.030 8.913 16.070 1.00 63.22 72 MET A CA 1
ATOM 593 C C . MET A 1 72 ? 1.970 7.801 17.108 1.00 63.22 72 MET A C 1
ATOM 595 O O . MET A 1 72 ? 2.600 6.753 16.969 1.00 63.22 72 MET A O 1
ATOM 599 N N . ILE A 1 73 ? 1.283 8.077 18.209 1.00 80.06 73 ILE A N 1
ATOM 600 C CA . ILE A 1 73 ? 1.010 7.075 19.226 1.00 80.06 73 ILE A CA 1
ATOM 601 C C . ILE A 1 73 ? 0.116 6.049 18.537 1.00 80.06 73 ILE A C 1
ATOM 603 O O . ILE A 1 73 ? -0.767 6.432 17.768 1.00 80.06 73 ILE A O 1
ATOM 607 N N . ALA A 1 74 ? 0.322 4.756 18.792 1.00 84.38 74 ALA A N 1
ATOM 608 C CA . ALA A 1 74 ? -0.464 3.698 18.155 1.00 84.38 74 ALA A CA 1
ATOM 609 C C . ALA A 1 74 ? -1.984 3.926 18.247 1.00 84.38 74 ALA A C 1
ATOM 611 O O . ALA A 1 74 ? -2.721 3.530 17.350 1.00 84.38 74 ALA A O 1
ATOM 612 N N . GLN A 1 75 ? -2.431 4.630 19.291 1.00 84.38 75 GLN A N 1
ATOM 613 C CA . GLN A 1 75 ? -3.811 5.070 19.447 1.00 84.38 75 GLN A CA 1
ATOM 614 C C . GLN A 1 75 ? -4.260 6.056 18.362 1.00 84.38 75 GLN A C 1
ATOM 616 O O . GLN A 1 75 ? -5.305 5.855 17.769 1.00 84.38 75 GLN A O 1
ATOM 621 N N . SER A 1 76 ? -3.447 7.058 18.019 1.00 86.00 76 SER A N 1
ATOM 622 C CA . SER A 1 76 ? -3.770 8.005 16.945 1.00 86.00 76 SER A CA 1
ATOM 623 C C . SER A 1 76 ? -3.891 7.316 15.587 1.00 86.00 76 SER A C 1
ATOM 625 O O . SER A 1 76 ? -4.743 7.698 14.795 1.00 86.00 76 SER A O 1
ATOM 627 N N . MET A 1 77 ? -3.048 6.314 15.313 1.00 87.62 77 MET A N 1
ATOM 628 C CA . MET A 1 77 ? -3.151 5.516 14.085 1.00 87.62 77 MET A CA 1
ATOM 629 C C . MET A 1 77 ? -4.421 4.666 14.083 1.00 87.62 77 MET A C 1
ATOM 631 O O . MET A 1 77 ? -5.100 4.574 13.069 1.00 87.62 77 MET A O 1
ATOM 635 N N . HIS A 1 78 ? -4.751 4.056 15.220 1.00 88.44 78 HIS A N 1
ATOM 636 C CA . HIS A 1 78 ? -5.979 3.286 15.380 1.00 88.44 78 HIS A CA 1
ATOM 637 C C . HIS A 1 78 ? -7.229 4.156 15.171 1.00 88.44 78 HIS A C 1
ATOM 639 O O . HIS A 1 78 ? -8.134 3.772 14.437 1.00 88.44 78 HIS A O 1
ATOM 645 N N . ASP A 1 79 ? -7.258 5.347 15.769 1.00 88.31 79 ASP A N 1
ATOM 646 C CA . ASP A 1 79 ? -8.375 6.288 15.658 1.00 88.31 79 ASP A CA 1
ATOM 647 C C . ASP A 1 79 ? -8.526 6.822 14.224 1.00 88.31 79 ASP A C 1
ATOM 649 O O . ASP A 1 79 ? -9.636 7.058 13.754 1.00 88.31 79 ASP A O 1
ATOM 653 N N . GLU A 1 80 ? -7.416 6.997 13.502 1.00 88.44 80 GLU A N 1
ATOM 654 C CA . GLU A 1 80 ? -7.448 7.367 12.088 1.00 88.44 80 GLU A CA 1
ATOM 655 C C . GLU A 1 80 ? -8.011 6.240 11.218 1.00 88.44 80 GLU A C 1
ATOM 657 O O . GLU A 1 80 ? -8.860 6.505 10.371 1.00 88.44 80 GLU A O 1
ATOM 662 N N . LEU A 1 81 ? -7.609 4.988 11.466 1.00 88.31 81 LEU A N 1
ATOM 663 C CA . LEU A 1 81 ? -8.160 3.819 10.773 1.00 88.31 81 LEU A CA 1
ATOM 664 C C . LEU A 1 81 ? -9.670 3.680 11.001 1.00 88.31 81 LEU A C 1
ATOM 666 O O . LEU A 1 81 ? -10.395 3.334 10.071 1.00 88.31 81 LEU A O 1
ATOM 670 N N . LEU A 1 82 ? -10.160 4.021 12.196 1.00 89.62 82 LEU A N 1
ATOM 671 C CA . LEU A 1 82 ? -11.586 3.952 12.517 1.00 89.62 82 LEU A CA 1
ATOM 672 C C . LEU A 1 82 ? -12.438 4.889 11.645 1.00 89.62 82 LEU A C 1
ATOM 674 O O . LEU A 1 82 ? -13.555 4.532 11.281 1.00 89.62 82 LEU A O 1
ATOM 678 N N . LYS A 1 83 ? -11.899 6.036 11.212 1.00 91.19 83 LYS A N 1
ATOM 679 C CA . LYS A 1 83 ? -12.600 6.942 10.280 1.00 91.19 83 LYS A CA 1
ATOM 680 C C . LYS A 1 83 ? -12.903 6.280 8.936 1.00 91.19 83 LYS A C 1
ATOM 682 O O . LYS A 1 83 ? -13.907 6.598 8.308 1.00 91.19 83 LYS A O 1
ATOM 687 N N . TYR A 1 84 ? -12.050 5.360 8.493 1.00 85.56 84 TYR A N 1
ATOM 688 C CA . TYR A 1 84 ? -12.262 4.615 7.252 1.00 85.56 84 TYR A CA 1
ATOM 689 C C . TYR A 1 84 ? -13.299 3.497 7.422 1.00 85.56 84 TYR A C 1
ATOM 691 O O . TYR A 1 84 ? -13.985 3.163 6.459 1.00 85.56 84 TYR A O 1
ATOM 699 N N . VAL A 1 85 ? -13.475 2.974 8.641 1.00 87.62 85 VAL A N 1
ATOM 700 C CA . VAL A 1 85 ? -14.607 2.089 8.975 1.00 87.62 85 VAL A CA 1
ATOM 701 C C . VAL A 1 85 ? -15.914 2.873 8.965 1.00 87.62 85 VAL A C 1
ATOM 703 O O . VAL A 1 85 ? -16.886 2.440 8.353 1.00 87.62 85 VAL A O 1
ATOM 706 N N . GLU A 1 86 ? -15.932 4.070 9.556 1.00 87.25 86 GLU A N 1
ATOM 707 C CA . GLU A 1 86 ? -17.100 4.962 9.508 1.00 87.25 86 GLU A CA 1
ATOM 708 C C . GLU A 1 86 ? -17.470 5.364 8.071 1.00 87.25 86 GLU A C 1
ATOM 710 O O . GLU A 1 86 ? -18.651 5.479 7.741 1.00 87.25 86 GLU A O 1
ATOM 715 N N . ALA A 1 87 ? -16.473 5.537 7.200 1.00 88.88 87 ALA A N 1
ATOM 716 C CA . ALA A 1 87 ? -16.668 5.800 5.775 1.00 88.88 87 ALA A CA 1
ATOM 717 C C . ALA A 1 87 ? -17.116 4.560 4.970 1.00 88.88 87 ALA A C 1
ATOM 719 O O . ALA A 1 87 ? -17.433 4.690 3.787 1.00 88.88 87 ALA A O 1
ATOM 720 N N . GLY A 1 88 ? -17.150 3.371 5.586 1.00 84.88 88 GLY A N 1
ATOM 721 C CA . GLY A 1 88 ? -17.460 2.103 4.921 1.00 84.88 88 GLY A CA 1
ATOM 722 C C . GLY A 1 88 ? -16.383 1.644 3.933 1.00 84.88 88 GLY A C 1
ATOM 723 O O . GLY A 1 88 ? -16.654 0.812 3.070 1.00 84.88 88 GLY A O 1
ATOM 724 N N . GLU A 1 89 ? -15.175 2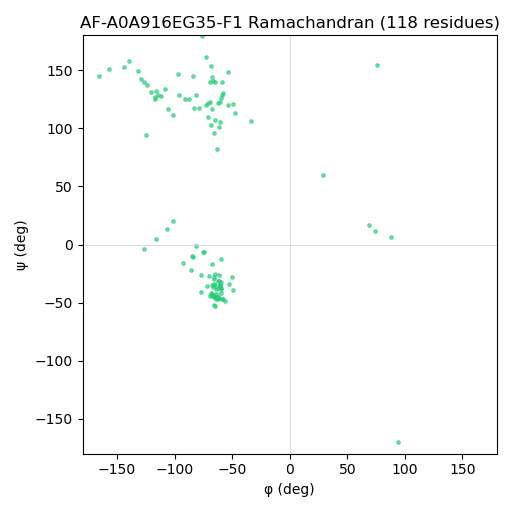.206 4.021 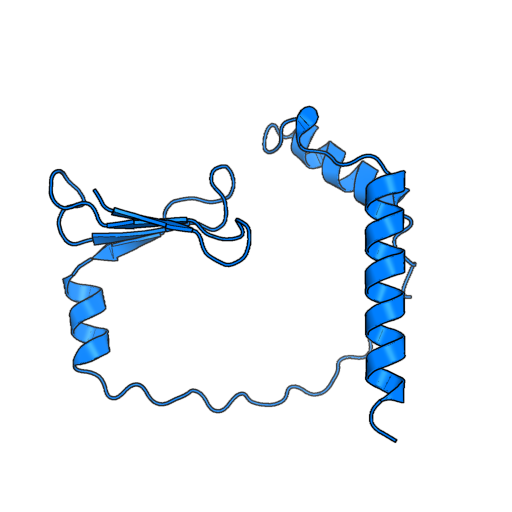1.00 86.12 89 GLU A N 1
ATOM 725 C CA . GLU A 1 89 ? -14.033 1.830 3.182 1.00 86.12 89 GLU A CA 1
ATOM 726 C C . GLU A 1 89 ? -13.261 0.631 3.754 1.00 86.12 89 GLU A C 1
ATOM 728 O O . GLU A 1 89 ? -12.564 -0.060 3.008 1.00 86.12 89 GLU A O 1
ATOM 733 N N . LEU A 1 90 ? -13.384 0.382 5.063 1.00 82.62 90 LEU A N 1
ATOM 734 C CA . LEU A 1 90 ? -12.767 -0.734 5.780 1.00 82.62 90 LEU A CA 1
ATOM 735 C C . LEU A 1 90 ? -13.789 -1.451 6.666 1.00 82.62 90 LEU A C 1
ATOM 737 O O . LEU A 1 90 ? -14.692 -0.824 7.214 1.00 82.62 90 LEU A O 1
ATOM 741 N N . GLU A 1 91 ? -13.597 -2.753 6.856 1.00 83.00 91 GLU A N 1
ATOM 742 C CA . GLU A 1 91 ? -14.334 -3.523 7.857 1.00 83.00 91 GLU A CA 1
ATOM 743 C C . GLU A 1 91 ? -13.653 -3.375 9.227 1.00 83.00 91 GLU A C 1
ATOM 745 O O . GLU A 1 91 ? -12.424 -3.307 9.326 1.00 83.00 91 GLU A O 1
ATOM 750 N N . GLU A 1 92 ? -14.431 -3.352 10.312 1.00 82.38 92 GLU A N 1
ATOM 751 C CA . GLU A 1 92 ? -13.887 -3.239 11.679 1.00 82.38 92 GLU A CA 1
ATOM 752 C C . GLU A 1 92 ? -12.938 -4.405 12.013 1.00 82.38 92 GLU A C 1
ATOM 754 O O . GLU A 1 92 ? -11.941 -4.242 12.716 1.00 82.38 92 GLU A O 1
ATOM 759 N N . GLU A 1 93 ? -13.211 -5.578 11.442 1.00 83.12 93 GLU A N 1
ATOM 760 C CA . GLU A 1 93 ? -12.410 -6.795 11.585 1.00 83.12 93 GLU A CA 1
ATOM 761 C C . GLU A 1 93 ? -11.005 -6.673 10.979 1.00 83.12 93 GLU A C 1
ATOM 763 O O . GLU A 1 93 ? -10.080 -7.364 11.421 1.00 83.12 93 GLU A O 1
ATO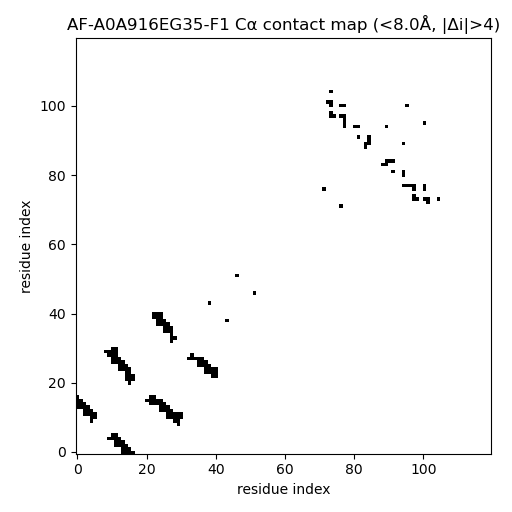M 768 N N . ASP A 1 94 ? -10.837 -5.781 10.000 1.00 85.75 94 ASP A N 1
ATOM 769 C CA . ASP A 1 94 ? -9.562 -5.520 9.336 1.00 85.75 94 ASP A CA 1
ATOM 770 C C . ASP A 1 94 ? -8.695 -4.518 10.113 1.00 85.75 94 ASP A C 1
ATOM 772 O O . ASP A 1 94 ? -7.500 -4.384 9.818 1.00 85.75 94 ASP A O 1
ATOM 776 N N . ILE A 1 95 ? -9.243 -3.839 11.132 1.00 87.94 95 ILE A N 1
ATOM 777 C CA . ILE A 1 95 ? -8.460 -2.935 11.975 1.00 87.94 95 ILE A CA 1
ATOM 778 C C . ILE A 1 95 ? -7.643 -3.738 13.001 1.00 87.94 95 ILE A C 1
ATOM 780 O O . ILE A 1 95 ? -8.183 -4.386 13.904 1.00 87.94 95 ILE A O 1
ATOM 784 N N . PRO A 1 96 ? -6.302 -3.660 12.949 1.00 88.06 96 PRO A N 1
ATOM 785 C CA . PRO A 1 96 ? -5.468 -4.239 13.983 1.00 88.06 96 PRO A CA 1
ATOM 786 C C . PRO A 1 96 ? -5.615 -3.455 15.289 1.00 88.06 96 PRO A C 1
ATOM 788 O O . PRO A 1 96 ? -5.601 -2.227 15.318 1.00 88.06 96 PRO A O 1
ATOM 791 N N . LYS A 1 97 ? -5.653 -4.181 16.409 1.00 88.69 97 LYS A N 1
ATOM 792 C CA . LYS A 1 97 ? -5.664 -3.589 17.754 1.00 88.69 97 LYS A CA 1
ATOM 793 C C . LYS A 1 97 ? -4.492 -2.621 17.946 1.00 88.69 97 LYS A C 1
ATOM 795 O O . LYS A 1 97 ? -3.382 -2.870 17.466 1.00 88.69 97 LYS A O 1
ATOM 800 N N . ALA A 1 98 ? -4.697 -1.582 18.755 1.00 85.94 98 ALA A N 1
ATOM 801 C CA . ALA A 1 98 ? -3.672 -0.577 19.051 1.00 85.94 98 ALA A CA 1
ATOM 802 C C . ALA A 1 98 ? -2.340 -1.183 19.551 1.00 85.94 98 ALA A C 1
ATOM 804 O O . ALA A 1 98 ? -1.266 -0.699 19.204 1.00 85.94 98 ALA A O 1
ATOM 805 N N . ASN A 1 99 ? -2.372 -2.291 20.303 1.00 86.88 99 ASN A N 1
ATOM 806 C CA . ASN A 1 99 ? -1.151 -2.982 20.740 1.00 86.88 99 ASN A CA 1
ATOM 807 C C . ASN A 1 99 ? -0.370 -3.637 19.582 1.00 86.88 99 ASN A C 1
ATOM 809 O O . ASN A 1 99 ? 0.860 -3.633 19.590 1.00 86.88 99 ASN A O 1
ATOM 813 N N . THR A 1 100 ? -1.060 -4.160 18.570 1.00 89.75 100 THR A N 1
ATOM 814 C CA . THR A 1 100 ? -0.453 -4.709 17.355 1.00 89.75 100 THR A CA 1
ATOM 815 C C . THR A 1 100 ? 0.205 -3.596 16.549 1.00 89.75 100 THR A C 1
ATOM 817 O O . THR A 1 100 ? 1.361 -3.742 16.150 1.00 89.75 100 THR A O 1
ATOM 820 N N . ILE A 1 101 ? -0.475 -2.455 16.398 1.00 88.69 101 ILE A N 1
ATOM 821 C CA . ILE A 1 101 ? 0.086 -1.263 15.745 1.00 88.69 101 ILE A CA 1
ATOM 822 C C . ILE A 1 101 ? 1.345 -0.799 16.490 1.00 88.69 101 ILE A C 1
ATOM 824 O O . ILE A 1 101 ? 2.394 -0.601 15.877 1.00 88.69 101 ILE A O 1
ATOM 828 N N . GLN A 1 102 ? 1.292 -0.717 17.824 1.00 86.69 102 GLN A N 1
ATOM 829 C CA . GLN A 1 102 ? 2.446 -0.338 18.641 1.00 86.69 102 GLN A CA 1
ATOM 830 C C . GLN A 1 102 ? 3.630 -1.295 18.457 1.00 86.69 102 GLN A C 1
ATOM 832 O O . GLN A 1 102 ? 4.778 -0.858 18.350 1.00 86.69 102 GLN A O 1
ATOM 837 N N . ASN A 1 103 ? 3.367 -2.601 18.387 1.00 90.06 103 ASN A N 1
ATOM 838 C CA . ASN A 1 103 ? 4.400 -3.602 18.143 1.00 90.06 103 ASN A CA 1
ATOM 839 C C . ASN A 1 103 ? 5.047 -3.438 16.761 1.00 90.06 103 ASN A C 1
ATOM 841 O O . ASN A 1 103 ? 6.266 -3.593 16.644 1.00 90.06 103 ASN A O 1
ATOM 845 N N . TRP A 1 104 ? 4.279 -3.088 15.727 1.00 91.31 104 TRP A N 1
ATOM 846 C CA . TRP A 1 104 ? 4.823 -2.787 14.400 1.00 91.31 104 TRP A CA 1
ATOM 847 C C . TRP A 1 104 ? 5.694 -1.533 14.403 1.00 91.31 104 TRP A C 1
ATOM 849 O O . TRP A 1 104 ? 6.811 -1.592 13.889 1.00 91.31 104 TRP A O 1
ATOM 859 N N . ILE A 1 105 ? 5.243 -0.450 15.048 1.00 87.25 105 ILE A N 1
ATOM 860 C CA . ILE A 1 105 ? 6.033 0.783 15.216 1.00 87.25 105 ILE A CA 1
ATOM 861 C C . ILE A 1 105 ? 7.367 0.462 15.900 1.00 87.25 105 ILE A C 1
ATOM 863 O O . ILE A 1 105 ? 8.430 0.834 15.401 1.00 87.25 105 ILE A O 1
ATOM 867 N N . ASN A 1 106 ? 7.331 -0.287 17.005 1.00 86.69 106 ASN A N 1
ATOM 868 C CA . ASN A 1 106 ? 8.530 -0.658 17.758 1.00 86.69 106 ASN A CA 1
ATOM 869 C C . ASN A 1 106 ? 9.478 -1.540 16.933 1.00 86.69 106 ASN A C 1
ATOM 871 O O . ASN A 1 106 ? 10.692 -1.330 16.943 1.00 86.69 106 ASN A O 1
ATOM 875 N N . THR A 1 107 ? 8.929 -2.510 16.199 1.00 87.62 107 THR A N 1
ATOM 876 C CA . THR A 1 107 ? 9.713 -3.410 15.342 1.00 87.62 107 THR A CA 1
ATOM 877 C C . THR A 1 107 ? 10.398 -2.632 14.225 1.00 87.62 107 THR A C 1
ATOM 879 O O . THR A 1 107 ? 11.597 -2.799 14.008 1.00 87.62 107 THR A O 1
ATOM 882 N N . TYR A 1 108 ? 9.662 -1.746 13.552 1.00 84.69 108 TYR A N 1
ATOM 883 C CA . TYR A 1 108 ? 10.201 -0.899 12.495 1.00 84.69 108 TYR A CA 1
ATOM 884 C C . TYR A 1 108 ? 11.290 0.040 13.026 1.00 84.69 108 TYR A C 1
ATOM 886 O O . TYR A 1 108 ? 12.380 0.094 12.459 1.00 84.69 108 TYR A O 1
ATOM 894 N N . ALA A 1 109 ? 11.039 0.716 14.153 1.00 82.25 109 ALA A N 1
ATOM 895 C CA . ALA A 1 109 ? 12.012 1.602 14.787 1.00 82.25 109 ALA A CA 1
ATOM 896 C C . ALA A 1 109 ? 13.303 0.866 15.175 1.00 82.25 109 ALA A C 1
ATOM 898 O O . ALA A 1 109 ? 14.391 1.426 15.043 1.00 82.25 109 ALA A O 1
ATOM 899 N N . ARG A 1 110 ? 13.200 -0.390 15.630 1.00 81.75 110 ARG A N 1
ATOM 900 C CA . ARG A 1 110 ? 14.366 -1.228 15.928 1.00 81.75 110 ARG A CA 1
ATOM 901 C C . ARG A 1 110 ? 15.168 -1.545 14.665 1.00 81.75 110 ARG A C 1
ATOM 903 O O . ARG A 1 110 ? 16.355 -1.250 14.637 1.00 81.75 110 ARG A O 1
ATOM 910 N N . VAL A 1 111 ? 14.519 -2.066 13.622 1.00 83.69 111 VAL A N 1
ATOM 911 C CA . VAL A 1 111 ? 15.185 -2.407 12.348 1.00 83.69 111 VAL A CA 1
ATOM 912 C C . VAL A 1 111 ? 15.834 -1.175 11.715 1.00 83.69 111 VAL A C 1
ATOM 914 O O . VAL A 1 111 ? 16.930 -1.257 11.166 1.00 83.69 111 VAL A O 1
ATOM 917 N N . PHE A 1 112 ? 15.176 -0.018 11.805 1.00 80.19 112 PHE A N 1
ATOM 918 C CA . PHE A 1 112 ? 15.724 1.244 11.322 1.00 80.19 112 PHE A CA 1
ATOM 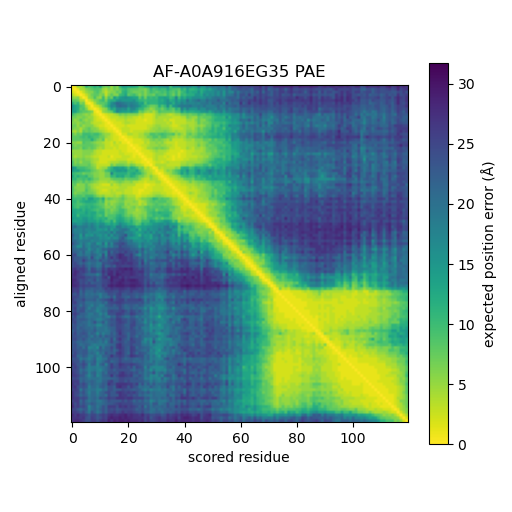919 C C . PHE A 1 112 ? 17.013 1.630 12.063 1.00 80.19 112 PHE A C 1
ATOM 921 O O . PHE A 1 112 ? 17.992 2.009 11.425 1.00 80.19 112 PHE A O 1
ATOM 928 N N . LYS A 1 113 ? 17.036 1.488 13.396 1.00 80.88 113 LYS A N 1
ATOM 929 C CA . LYS A 1 113 ? 18.229 1.753 14.215 1.00 80.88 113 LYS A CA 1
ATOM 930 C C . LYS A 1 113 ? 19.363 0.768 13.925 1.00 80.88 113 LYS A C 1
ATOM 932 O O . LYS A 1 113 ? 20.491 1.210 13.762 1.00 80.88 113 LYS A O 1
ATOM 937 N N . GLU A 1 114 ? 19.066 -0.528 13.823 1.00 84.94 114 GLU A N 1
ATOM 938 C CA . GLU A 1 114 ? 20.059 -1.581 13.540 1.00 84.94 114 GLU A CA 1
ATOM 939 C C . GLU A 1 114 ? 20.786 -1.322 12.210 1.00 84.94 114 GLU A C 1
ATOM 941 O O . GLU A 1 114 ? 22.015 -1.288 12.165 1.00 84.94 114 GLU A O 1
ATOM 946 N N . ARG A 1 115 ? 20.039 -1.008 11.146 1.00 79.19 115 ARG A N 1
ATOM 947 C CA . ARG A 1 115 ? 20.613 -0.698 9.824 1.00 79.19 115 ARG A CA 1
ATOM 948 C C . ARG A 1 115 ? 21.449 0.577 9.795 1.00 79.19 115 ARG A C 1
ATOM 950 O O . ARG A 1 115 ? 22.363 0.681 8.986 1.00 79.19 115 ARG A O 1
ATOM 957 N N . ALA A 1 116 ? 21.122 1.554 10.640 1.00 72.12 116 ALA A N 1
ATOM 958 C CA . ALA A 1 116 ? 21.908 2.777 10.752 1.00 72.12 116 ALA A CA 1
ATOM 959 C C . ALA A 1 116 ? 23.271 2.521 11.417 1.00 72.12 116 ALA A C 1
ATOM 961 O O . ALA A 1 116 ? 24.219 3.241 11.132 1.00 72.12 116 ALA A O 1
ATOM 962 N N . THR A 1 117 ? 23.370 1.497 12.271 1.00 76.31 117 THR A N 1
ATOM 963 C CA . THR A 1 117 ? 24.608 1.115 12.971 1.00 76.31 117 THR A CA 1
ATOM 964 C C . THR A 1 117 ? 25.440 0.051 12.251 1.00 76.31 117 THR A C 1
ATOM 966 O O . THR A 1 117 ? 26.602 -0.127 12.582 1.00 76.31 117 THR A O 1
ATOM 969 N N . GLU A 1 118 ? 24.875 -0.664 11.272 1.00 65.44 118 GLU A N 1
ATOM 970 C CA . GLU A 1 118 ? 25.590 -1.675 10.466 1.00 65.44 118 GLU A CA 1
ATOM 971 C C . GLU A 1 118 ? 26.534 -1.070 9.409 1.00 65.44 118 GLU A C 1
ATOM 973 O O . GLU A 1 118 ? 27.252 -1.809 8.739 1.00 65.44 118 GLU A O 1
ATOM 978 N N . HIS A 1 119 ? 26.519 0.253 9.231 1.00 53.84 119 HIS A N 1
ATOM 979 C CA . HIS A 1 119 ? 27.224 0.944 8.149 1.00 53.84 119 HIS A CA 1
ATOM 980 C C . HIS A 1 119 ? 28.480 1.727 8.594 1.00 53.84 119 HIS A C 1
ATOM 982 O O . HIS A 1 119 ? 28.991 2.509 7.787 1.00 53.84 119 HIS A O 1
ATOM 988 N N . ASP A 1 120 ? 28.964 1.491 9.823 1.00 46.69 120 ASP A N 1
ATOM 989 C CA . ASP A 1 120 ? 30.212 2.035 10.400 1.00 46.69 120 ASP A CA 1
ATOM 990 C C . ASP A 1 120 ? 31.369 1.016 10.398 1.00 46.69 120 ASP A C 1
ATOM 992 O O . ASP A 1 120 ? 31.138 -0.168 10.744 1.00 46.69 120 ASP A O 1
#

pLDDT: mean 76.39, std 11.95, range [46.69, 91.31]

Mean predicted aligned error: 15.56 Å

Radius of gyration: 20.48 Å; Cα contacts (8 Å, |Δi|>4): 102; chains: 1; bounding box: 48×39×50 Å

Solvent-accessible surface area (backbone atoms only — not comparable to full-atom values): 7354 Å² total; per-residue (Å²): 120,54,76,49,70,47,82,93,59,64,26,43,37,39,42,41,82,61,70,98,51,45,59,24,46,35,37,28,48,30,102,80,41,75,71,76,47,75,42,46,50,77,59,54,53,52,55,73,76,39,87,80,71,77,78,78,80,75,82,72,79,84,75,79,72,91,61,79,84,68,76,78,47,33,59,58,55,39,57,54,54,47,54,37,34,76,69,68,70,42,60,74,87,73,57,68,55,43,68,58,46,38,49,50,52,53,52,50,55,48,54,55,52,53,59,67,61,71,76,115

Secondary structure (DSSP, 8-state):
-EEEE-GGGS-EEEE-SSSTTTT-EEEESBTTBSPPEEE-HHHHHHHHHS--PPP----PPPPPPSS------HHHHHHHHHHHHHTTSS-GGGSPPHHHHHHHHHHHHHHHHHHHHTT-

Foldseek 3Di:
DDWDAPDPFQKIWDADCDDPLHQWIWMDRHPLDDDIDIHHNVNVVVVVPDPDDDPPDDPDDDDPPPDDCPPCQLVNVLVVVVVCVVVVSDPPVPRDDSVVSVVVVVVVVVVVVVVVVVPD

Nearest PDB structures (foldseek):
  7pik-assembly1_C  TM=2.223E-01  e=6.716E+00  Escherichia coli
  7pik-assembly1_A  TM=2.321E-01  e=9.832E+00  Escherichia coli

Sequence (120 aa):
MKIYTSIKGISKLEWPCQGEYDGYIRARPLTHFGEWNNFSSSHVVKLWNTSLRQPQPSISQYTTPETHWTMMIAQSMHDELLKYVEAGELEEEDIPKANTIQNWINTYARVFKERATEHD